Protein AF-A0A497MSR0-F1 (afdb_monomer)

Foldseek 3Di:
DDDDDDDDDDDDPDDDDDDDQFDFQFKFKDKDQLVVVVVVCVVPPPVVVVQQADPVQQVVLVVDPHSSLSVQQLSRQLRRVCRRLVHDPDPPDGNHQWHWDADPVRAIAIDGHDPVVVSCVVSVFPGKHKDWDDDDRMIMMMITTTD

Mean predicted aligned error: 7.75 Å

Structure (mmCIF, N/CA/C/O backbone):
data_AF-A0A497MSR0-F1
#
_entry.id   AF-A0A497MSR0-F1
#
loop_
_atom_site.group_PDB
_atom_site.id
_atom_site.type_symbol
_atom_site.label_atom_id
_atom_site.label_alt_id
_atom_site.label_comp_id
_atom_site.label_asym_id
_atom_site.label_entity_id
_atom_site.label_seq_id
_atom_site.pdbx_PDB_ins_code
_atom_site.Cartn_x
_atom_site.Cartn_y
_atom_site.Cartn_z
_atom_site.occupancy
_atom_site.B_iso_or_equiv
_atom_site.auth_seq_id
_atom_site.auth_comp_id
_atom_site.auth_asym_id
_atom_site.auth_atom_id
_atom_site.pdbx_PDB_model_num
ATOM 1 N N . MET A 1 1 ? -20.257 4.480 -26.603 1.00 43.59 1 MET A N 1
ATOM 2 C CA . MET A 1 1 ? -21.671 4.363 -26.189 1.00 43.59 1 MET A CA 1
ATOM 3 C C . MET A 1 1 ? -21.918 2.909 -25.798 1.00 43.59 1 MET A C 1
ATOM 5 O O . MET A 1 1 ? -22.095 2.076 -26.672 1.00 43.59 1 MET A O 1
ATOM 9 N N . SER A 1 2 ? -21.840 2.581 -24.506 1.00 33.09 2 SER A N 1
ATOM 10 C CA . SER A 1 2 ? -22.168 1.247 -23.981 1.00 33.09 2 SER A CA 1
ATOM 11 C C . SER A 1 2 ? -22.616 1.365 -22.522 1.00 33.09 2 SER A C 1
ATOM 13 O O . SER A 1 2 ? -21.807 1.411 -21.604 1.00 33.09 2 SER A O 1
ATOM 15 N N . LYS A 1 3 ? -23.937 1.506 -22.388 1.00 34.88 3 LYS A N 1
ATOM 16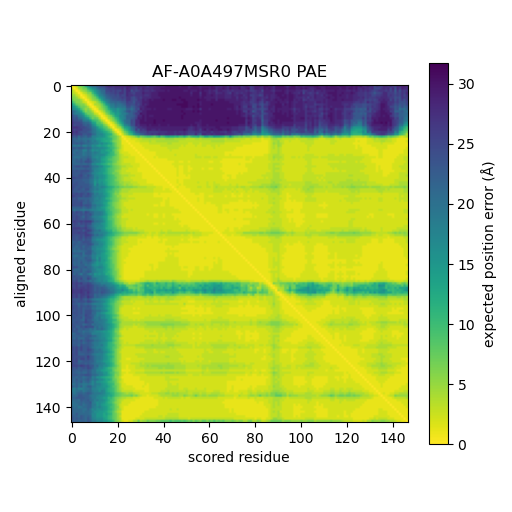 C CA . LYS A 1 3 ? -24.831 1.075 -21.304 1.00 34.88 3 LYS A CA 1
ATOM 17 C C . LYS A 1 3 ? -24.292 1.133 -19.864 1.00 34.88 3 LYS A C 1
ATOM 19 O O . LYS A 1 3 ? -23.672 0.205 -19.361 1.00 34.88 3 LYS A O 1
ATOM 24 N N . ILE A 1 4 ? -24.693 2.215 -19.198 1.00 39.88 4 ILE A N 1
ATOM 25 C CA . ILE A 1 4 ? -24.874 2.341 -17.748 1.00 39.88 4 ILE A CA 1
ATOM 26 C C . ILE A 1 4 ? -25.843 1.242 -17.287 1.00 39.88 4 ILE A C 1
ATOM 28 O O . ILE A 1 4 ? -26.975 1.177 -17.769 1.00 39.88 4 ILE A O 1
ATOM 32 N N . PHE A 1 5 ? -25.403 0.377 -16.373 1.00 31.17 5 PHE A N 1
ATOM 33 C CA . PHE A 1 5 ? -26.278 -0.572 -15.690 1.00 31.17 5 PHE A CA 1
ATOM 34 C C . PHE A 1 5 ? -26.841 0.115 -14.443 1.00 31.17 5 PHE A C 1
ATOM 36 O O . PHE A 1 5 ? -26.135 0.327 -13.459 1.00 31.17 5 PHE A O 1
ATOM 43 N N . ASN A 1 6 ? -28.113 0.507 -14.512 1.00 33.44 6 ASN A N 1
ATOM 44 C CA . ASN A 1 6 ? -28.886 0.916 -13.348 1.00 33.44 6 ASN A CA 1
ATOM 45 C C . ASN A 1 6 ? -29.189 -0.327 -12.506 1.00 33.44 6 ASN A C 1
ATOM 47 O O . ASN A 1 6 ? -29.948 -1.193 -12.932 1.00 33.44 6 ASN A O 1
ATOM 51 N N . SER A 1 7 ? -28.650 -0.377 -11.293 1.00 35.75 7 SER A N 1
ATOM 52 C CA . SER A 1 7 ? -29.188 -1.209 -10.221 1.00 35.75 7 SER A CA 1
ATOM 53 C C . SER A 1 7 ? -29.333 -0.336 -8.984 1.00 35.75 7 SER A C 1
ATOM 55 O O . SER A 1 7 ? -28.362 -0.035 -8.294 1.00 35.75 7 SER A O 1
ATOM 57 N N . PHE A 1 8 ? -30.569 0.090 -8.737 1.00 36.31 8 PHE A N 1
ATOM 58 C CA . PHE A 1 8 ? -31.026 0.656 -7.475 1.00 36.31 8 PHE A CA 1
ATOM 59 C C . PHE A 1 8 ? -30.645 -0.299 -6.331 1.00 36.31 8 PHE A C 1
ATOM 61 O O . PHE A 1 8 ? -31.189 -1.397 -6.246 1.00 36.31 8 PHE A O 1
ATOM 68 N N . PHE A 1 9 ? -29.732 0.103 -5.447 1.00 33.84 9 PHE A N 1
ATOM 69 C CA . PHE A 1 9 ? -29.519 -0.576 -4.168 1.00 33.84 9 PHE A CA 1
ATOM 70 C C . PHE A 1 9 ? -29.974 0.358 -3.046 1.00 33.84 9 PHE A C 1
ATOM 72 O O . PHE A 1 9 ? -29.336 1.361 -2.732 1.00 33.84 9 PHE A O 1
ATOM 79 N N . SER A 1 10 ? -31.145 0.042 -2.496 1.00 27.94 10 SER A N 1
ATOM 80 C CA . SER A 1 10 ? -31.716 0.686 -1.317 1.00 27.94 10 SER A CA 1
ATOM 81 C C . SER A 1 10 ? -30.931 0.246 -0.080 1.00 27.94 10 SER A C 1
ATOM 83 O O . SER A 1 10 ? -30.919 -0.935 0.260 1.00 27.94 10 SER A O 1
ATOM 85 N N . TRP A 1 11 ? -30.288 1.187 0.609 1.00 32.66 11 TRP A N 1
ATOM 86 C CA . TRP A 1 11 ? -29.741 0.945 1.942 1.00 32.66 11 TRP A CA 1
ATOM 87 C C . TRP A 1 11 ? -30.877 1.070 2.963 1.00 32.66 11 TRP A C 1
ATOM 89 O O . TRP A 1 11 ? -31.185 2.165 3.431 1.00 32.66 11 TRP A O 1
ATOM 99 N N . ARG A 1 12 ? -31.528 -0.047 3.313 1.00 31.42 12 ARG A N 1
ATOM 100 C CA . ARG A 1 12 ? -32.308 -0.121 4.559 1.00 31.42 12 ARG A CA 1
ATOM 101 C C . ARG A 1 12 ? -31.331 -0.349 5.706 1.00 31.42 12 ARG A C 1
ATOM 103 O O . ARG A 1 12 ? -30.800 -1.443 5.869 1.00 31.42 12 ARG A O 1
ATOM 110 N N . VAL A 1 13 ? -31.109 0.693 6.500 1.00 48.41 13 VAL A N 1
ATOM 111 C CA . VAL A 1 13 ? -30.496 0.578 7.825 1.00 48.41 13 VAL A CA 1
ATOM 112 C C . VAL A 1 13 ? -31.558 -0.023 8.748 1.00 48.41 13 VAL A C 1
ATOM 114 O O . VAL A 1 13 ? -32.549 0.633 9.060 1.00 48.41 13 VAL A O 1
ATOM 117 N N . GLY A 1 14 ? -31.404 -1.291 9.123 1.00 36.84 14 GLY A N 1
ATOM 118 C CA . GLY A 1 14 ? -32.293 -1.941 10.085 1.00 36.84 14 GLY A CA 1
ATOM 119 C C . GLY A 1 14 ? -32.180 -3.460 10.068 1.00 36.84 14 GLY A C 1
ATOM 120 O O . GLY A 1 14 ? -32.780 -4.110 9.219 1.00 36.84 14 GLY A O 1
ATOM 121 N N . GLY A 1 15 ? -31.441 -4.019 11.028 1.00 34.97 15 GLY A N 1
ATOM 122 C CA . GLY A 1 15 ? -31.376 -5.465 11.239 1.00 34.97 15 GLY A CA 1
ATOM 123 C C . GLY A 1 15 ? -30.256 -5.877 12.187 1.00 34.97 15 GLY A C 1
ATOM 124 O O . GLY A 1 15 ? -29.190 -6.288 11.748 1.00 34.97 15 GLY A O 1
ATOM 125 N N . PHE A 1 16 ? -30.509 -5.759 13.488 1.00 53.28 16 PHE A N 1
ATOM 126 C CA . PHE A 1 16 ? -29.676 -6.307 14.558 1.00 53.28 16 PHE A CA 1
ATOM 127 C C . PHE A 1 16 ? -29.808 -7.840 14.548 1.00 53.28 16 PHE A C 1
ATOM 129 O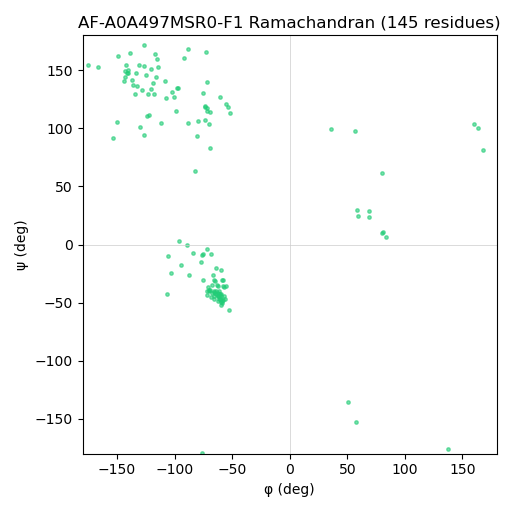 O . PHE A 1 16 ? -30.831 -8.344 14.997 1.00 53.28 16 PHE A O 1
ATOM 136 N N . LEU A 1 17 ? -28.819 -8.587 14.041 1.00 45.06 17 LEU A N 1
ATOM 137 C CA . LEU A 1 17 ? -28.723 -10.045 14.220 1.00 45.06 17 LEU A CA 1
ATOM 138 C C . LEU A 1 17 ? -27.248 -10.495 14.216 1.00 45.06 17 LEU A C 1
ATOM 140 O O . LEU A 1 17 ? -26.612 -10.570 13.174 1.00 45.06 17 LEU A O 1
ATOM 144 N N . LEU A 1 18 ? -26.755 -10.816 15.418 1.00 45.00 18 LEU A N 1
ATOM 145 C CA . LEU A 1 18 ? -25.629 -11.706 15.737 1.00 45.00 18 LEU A CA 1
ATOM 146 C C . LEU A 1 18 ? -24.251 -11.394 15.113 1.00 45.00 18 LEU A C 1
ATOM 148 O O . LEU A 1 18 ? -23.886 -11.897 14.059 1.00 45.00 18 LEU A O 1
ATOM 152 N N . GLY A 1 19 ? -23.415 -10.718 15.909 1.00 47.00 19 GLY A N 1
ATOM 153 C CA . GLY A 1 19 ? -22.001 -11.088 16.020 1.00 47.00 19 GLY A CA 1
ATOM 154 C C . GLY A 1 19 ? -21.082 -10.599 14.908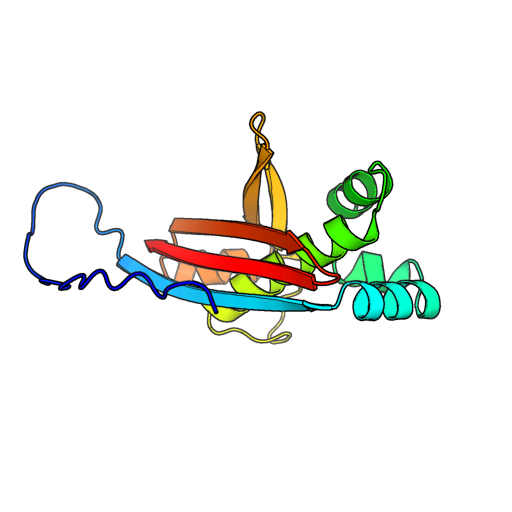 1.00 47.00 19 GLY A C 1
ATOM 155 O O . GLY A 1 19 ? -20.469 -11.410 14.227 1.00 47.00 19 GLY A O 1
ATOM 156 N N . LEU A 1 20 ? -20.984 -9.279 14.771 1.00 50.66 20 LEU A N 1
ATOM 157 C CA . LEU A 1 20 ? -19.796 -8.459 14.499 1.00 50.66 20 LEU A CA 1
ATOM 158 C C . LEU A 1 20 ? -20.359 -7.143 13.961 1.00 50.66 20 LEU A C 1
ATOM 160 O O . LEU A 1 20 ? -20.827 -7.081 12.827 1.00 50.66 20 LEU A O 1
ATOM 164 N N . ASP A 1 21 ? -20.367 -6.103 14.789 1.00 54.78 21 ASP A N 1
ATOM 165 C CA . ASP A 1 21 ? -20.658 -4.750 14.325 1.00 54.78 21 ASP A CA 1
ATOM 166 C C . ASP A 1 21 ? -19.458 -4.323 13.466 1.00 54.78 21 ASP A C 1
ATOM 168 O O . ASP A 1 21 ? -18.469 -3.786 13.956 1.00 54.78 21 ASP A O 1
ATOM 172 N N . VAL A 1 22 ? -19.450 -4.715 12.188 1.00 65.69 22 VAL A N 1
ATOM 173 C CA . VAL A 1 22 ? -18.383 -4.359 11.245 1.00 65.69 22 VAL A CA 1
ATOM 174 C C . VAL A 1 22 ? -18.692 -2.954 10.733 1.00 65.69 22 VAL A C 1
ATOM 176 O O . VAL A 1 22 ? -18.994 -2.747 9.557 1.00 65.69 22 VAL A O 1
ATOM 179 N N . GLY A 1 23 ? -18.689 -1.987 11.651 1.00 90.19 23 GLY A N 1
ATOM 180 C CA . GLY A 1 23 ? -18.950 -0.593 11.345 1.00 90.19 23 GLY A CA 1
ATOM 181 C C . GLY A 1 23 ? -17.900 -0.082 10.367 1.00 90.19 23 GLY A C 1
ATOM 182 O O . GLY A 1 23 ? -16.697 -0.226 10.597 1.00 90.19 23 GLY A O 1
ATOM 183 N N . ILE A 1 24 ? -18.335 0.509 9.252 1.00 95.12 24 ILE A N 1
ATOM 184 C CA . ILE A 1 24 ? -17.410 1.192 8.344 1.00 95.12 24 ILE A CA 1
ATOM 185 C C . ILE A 1 24 ? -16.915 2.448 9.061 1.00 95.12 24 ILE A C 1
ATOM 187 O O . ILE A 1 24 ? -17.683 3.374 9.314 1.00 95.12 24 ILE A O 1
ATOM 191 N N . LYS A 1 25 ? -15.618 2.484 9.371 1.00 95.50 25 LYS A N 1
ATOM 192 C CA . LYS A 1 25 ? -14.960 3.614 10.048 1.00 95.50 25 LYS A CA 1
ATOM 193 C C . LYS A 1 25 ? -14.311 4.595 9.081 1.00 95.50 25 LYS A C 1
ATOM 195 O O . LYS A 1 25 ? -14.003 5.718 9.467 1.00 95.50 25 LYS A O 1
ATOM 200 N N . GLY A 1 26 ? -14.090 4.176 7.837 1.00 96.56 26 GLY A N 1
ATOM 201 C CA . GLY A 1 26 ? -13.437 5.003 6.835 1.00 96.56 26 GLY A CA 1
ATOM 202 C C . GLY A 1 26 ? -13.389 4.354 5.461 1.00 96.56 26 GLY A C 1
ATOM 203 O O . GLY A 1 26 ? -13.402 3.129 5.333 1.00 96.56 26 GLY A O 1
ATOM 204 N N . LEU A 1 27 ? -13.313 5.202 4.438 1.00 97.94 27 LEU A N 1
ATOM 205 C CA . LEU A 1 27 ? -13.165 4.834 3.034 1.00 97.94 27 LEU A CA 1
ATOM 206 C C . LEU A 1 27 ? -12.122 5.753 2.401 1.00 97.94 27 LEU A C 1
ATOM 208 O O . LEU A 1 27 ? -12.146 6.964 2.617 1.00 97.94 27 LEU A O 1
ATOM 212 N N . GLY A 1 28 ? -11.241 5.191 1.584 1.00 98.19 28 GLY A N 1
ATOM 213 C CA . GLY A 1 28 ? -10.291 5.959 0.796 1.00 98.19 28 GLY A CA 1
ATOM 214 C C . GLY A 1 28 ? -10.119 5.377 -0.596 1.00 98.19 28 GLY A C 1
ATOM 215 O O . GLY A 1 28 ? -10.225 4.170 -0.797 1.00 98.19 28 GLY A O 1
ATOM 216 N N . VAL A 1 29 ? -9.859 6.254 -1.559 1.00 98.50 29 VAL A N 1
ATOM 217 C CA . VAL A 1 29 ? -9.568 5.900 -2.950 1.00 98.50 29 VAL A CA 1
ATOM 218 C C . VAL A 1 29 ? -8.408 6.749 -3.449 1.00 98.50 29 VAL A C 1
ATOM 220 O O . VAL A 1 29 ? -8.295 7.933 -3.111 1.00 98.50 29 VAL A O 1
ATOM 223 N N . ASP A 1 30 ? -7.532 6.155 -4.247 1.00 98.50 30 ASP A N 1
ATOM 224 C CA . ASP A 1 30 ? -6.437 6.865 -4.897 1.00 98.50 30 ASP A CA 1
ATOM 225 C C . ASP A 1 30 ? -6.207 6.367 -6.323 1.00 98.50 30 ASP A C 1
ATOM 227 O O . ASP A 1 30 ? -6.439 5.195 -6.616 1.00 98.50 30 ASP A O 1
ATOM 231 N N . LEU A 1 31 ? -5.774 7.277 -7.197 1.00 98.38 31 LEU A N 1
ATOM 232 C CA . LEU A 1 31 ? -5.511 7.046 -8.614 1.00 98.38 31 LEU A CA 1
ATOM 233 C C . LEU A 1 31 ? -4.165 7.685 -8.974 1.00 98.38 31 LEU A C 1
ATOM 235 O O . LEU A 1 31 ? -3.949 8.870 -8.715 1.00 98.38 31 LEU A O 1
ATOM 239 N N . MET A 1 32 ? -3.288 6.923 -9.624 1.00 98.19 32 MET A N 1
ATOM 240 C CA . MET A 1 32 ? -1.951 7.354 -10.021 1.00 98.19 32 MET A CA 1
ATOM 241 C C . MET A 1 32 ? -1.706 7.096 -11.505 1.00 98.19 32 MET A C 1
ATOM 243 O O . MET A 1 32 ? -1.922 5.994 -12.001 1.00 98.19 32 MET A O 1
ATOM 247 N N . GLU A 1 33 ? -1.182 8.100 -12.202 1.00 98.62 33 GLU A N 1
ATOM 248 C CA . GLU A 1 33 ? -0.590 7.923 -13.528 1.00 98.62 33 GLU A CA 1
ATOM 249 C C . GLU A 1 33 ? 0.765 7.213 -13.379 1.00 98.62 33 GLU A C 1
ATOM 251 O O . GLU A 1 33 ? 1.681 7.726 -12.727 1.00 98.62 33 GLU A O 1
ATOM 256 N N . ILE A 1 34 ? 0.906 6.036 -13.987 1.00 98.69 34 ILE A N 1
ATOM 257 C CA . ILE A 1 34 ? 2.100 5.188 -13.851 1.00 98.69 34 ILE A CA 1
ATOM 258 C C . ILE A 1 34 ? 3.344 5.926 -14.361 1.00 98.69 34 ILE A C 1
ATOM 260 O O . ILE A 1 34 ? 4.380 5.945 -13.692 1.00 98.69 34 ILE A O 1
ATOM 264 N N . GLU A 1 35 ? 3.221 6.623 -15.491 1.00 98.38 35 GLU A N 1
ATOM 265 C CA . GLU A 1 35 ? 4.319 7.379 -16.100 1.00 98.38 35 GLU A CA 1
ATOM 266 C C . GLU A 1 35 ? 4.788 8.548 -15.215 1.00 98.38 35 GLU A C 1
ATOM 268 O O . GLU A 1 35 ? 5.970 8.895 -15.166 1.00 98.38 35 GLU A O 1
ATOM 273 N N . ARG A 1 36 ? 3.883 9.152 -14.438 1.00 98.19 36 ARG A N 1
ATOM 274 C CA . ARG A 1 36 ? 4.243 10.200 -13.473 1.00 98.19 36 ARG A CA 1
ATOM 275 C C . ARG A 1 36 ? 5.085 9.646 -12.323 1.00 98.19 36 ARG A C 1
ATOM 277 O O . ARG A 1 36 ? 6.051 10.299 -11.902 1.00 98.19 36 ARG A O 1
ATOM 284 N N . LEU A 1 37 ? 4.731 8.467 -11.808 1.00 98.06 37 LEU A N 1
ATOM 285 C CA . LEU A 1 37 ? 5.522 7.800 -10.774 1.00 98.06 37 LEU A CA 1
ATOM 286 C C . LEU A 1 37 ? 6.887 7.390 -11.330 1.00 98.06 37 LEU A C 1
ATOM 288 O O . LEU A 1 37 ? 7.903 7.698 -10.706 1.00 98.06 37 LEU A O 1
ATOM 292 N N . LYS A 1 38 ? 6.913 6.781 -12.519 1.00 98.38 38 LYS A N 1
ATOM 293 C CA . LYS A 1 38 ? 8.137 6.371 -13.211 1.00 98.38 38 LYS A CA 1
ATOM 294 C C . LYS A 1 38 ? 9.127 7.524 -13.357 1.00 98.38 38 LYS A C 1
ATOM 296 O O . LYS A 1 38 ? 10.213 7.449 -12.785 1.00 98.38 38 LYS A O 1
ATOM 301 N N . ARG A 1 39 ? 8.716 8.644 -13.963 1.00 98.44 39 ARG A N 1
ATOM 302 C CA . ARG A 1 39 ? 9.556 9.852 -14.095 1.00 98.44 39 ARG A CA 1
ATOM 303 C C . ARG A 1 39 ? 10.074 10.367 -12.750 1.00 98.44 39 ARG A C 1
ATOM 305 O O . ARG A 1 39 ? 11.190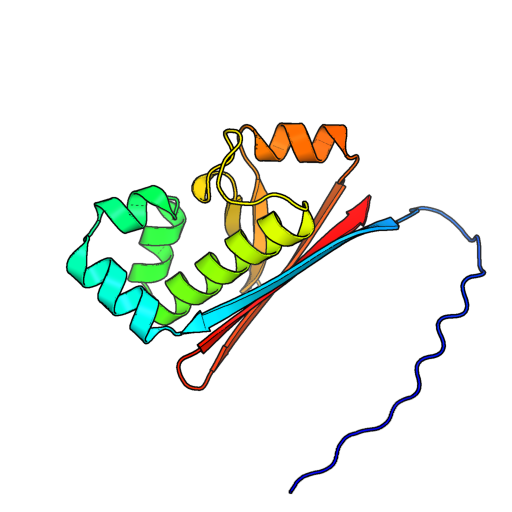 10.876 -12.640 1.00 98.44 39 ARG A O 1
ATOM 312 N N . SER A 1 40 ? 9.267 10.254 -11.694 1.00 97.88 40 SER A N 1
ATOM 313 C CA . SER A 1 40 ? 9.676 10.662 -10.345 1.00 97.88 40 SER A CA 1
ATOM 314 C C . SER A 1 40 ? 10.739 9.735 -9.754 1.00 97.88 40 SER A C 1
ATOM 316 O O . SER A 1 40 ? 11.674 10.229 -9.119 1.00 97.88 40 SER A O 1
ATOM 318 N N . VAL A 1 41 ? 10.607 8.424 -9.966 1.00 97.69 41 VAL A N 1
ATOM 319 C CA . VAL A 1 41 ? 11.579 7.409 -9.540 1.00 97.69 41 VAL A CA 1
ATOM 320 C C . VAL A 1 41 ? 12.871 7.537 -10.337 1.00 97.69 41 VAL A C 1
ATOM 322 O O . VAL A 1 41 ? 13.929 7.567 -9.728 1.00 97.69 41 VAL A O 1
ATOM 325 N N . GLU A 1 42 ? 12.815 7.706 -11.655 1.00 97.06 42 GLU A N 1
ATOM 326 C CA . GLU A 1 42 ? 14.006 7.889 -12.499 1.00 97.06 42 GLU A CA 1
ATOM 327 C C . GLU A 1 42 ? 14.806 9.131 -12.088 1.00 97.06 42 GLU A C 1
ATOM 329 O O . GLU A 1 42 ? 16.023 9.076 -11.934 1.00 97.06 42 GLU A O 1
ATOM 334 N N . ARG A 1 43 ? 14.119 10.245 -11.808 1.00 97.81 43 ARG A N 1
ATOM 335 C CA . ARG A 1 43 ? 14.769 11.497 -11.400 1.00 97.81 43 ARG A CA 1
ATOM 336 C C . ARG A 1 43 ? 15.373 11.454 -9.996 1.00 97.81 43 A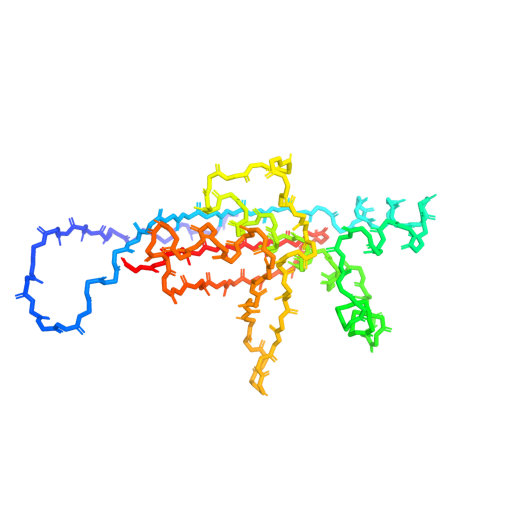RG A C 1
ATOM 338 O O . ARG A 1 43 ? 16.360 12.135 -9.732 1.00 97.81 43 ARG A O 1
ATOM 345 N N . ARG A 1 44 ? 14.731 10.765 -9.047 1.00 97.31 44 ARG A N 1
ATOM 346 C CA . ARG A 1 44 ? 15.122 10.789 -7.618 1.00 97.31 44 ARG A CA 1
ATOM 347 C C . ARG A 1 44 ? 15.820 9.510 -7.157 1.00 97.31 44 ARG A C 1
ATOM 349 O O . ARG A 1 44 ? 16.331 9.473 -6.038 1.00 97.31 44 ARG A O 1
ATOM 356 N N . GLY A 1 45 ? 15.818 8.487 -8.000 1.00 95.56 45 GLY A N 1
ATOM 357 C CA . GLY A 1 45 ? 16.407 7.183 -7.769 1.00 95.56 45 GLY A CA 1
ATOM 358 C C . GLY A 1 45 ? 15.866 6.475 -6.530 1.00 95.56 45 GLY A C 1
ATOM 359 O O . GLY A 1 45 ? 14.750 6.706 -6.047 1.00 95.56 45 GLY A O 1
ATOM 360 N N . ARG A 1 46 ? 16.729 5.619 -5.982 1.00 95.75 46 ARG A N 1
ATOM 361 C CA . ARG A 1 46 ? 16.439 4.739 -4.849 1.00 95.75 46 ARG A CA 1
ATOM 362 C C . ARG A 1 46 ? 15.979 5.476 -3.588 1.00 95.75 46 ARG A C 1
ATOM 364 O O . ARG A 1 46 ? 15.103 4.981 -2.891 1.00 95.75 46 ARG A O 1
ATOM 371 N N . ARG A 1 47 ? 16.438 6.712 -3.367 1.00 96.44 47 ARG A N 1
ATOM 372 C CA . ARG A 1 47 ? 16.003 7.547 -2.234 1.00 96.44 47 ARG A CA 1
ATOM 373 C C . ARG A 1 47 ? 14.490 7.787 -2.209 1.00 96.44 47 ARG A C 1
ATOM 375 O O . ARG A 1 47 ? 13.910 7.910 -1.133 1.00 96.44 47 ARG A O 1
ATOM 382 N N . LEU A 1 48 ? 13.842 7.917 -3.373 1.00 97.06 48 LEU A N 1
ATOM 383 C CA . LEU A 1 48 ? 12.384 8.055 -3.418 1.00 97.06 48 LEU A CA 1
ATOM 384 C C . LEU A 1 48 ? 11.700 6.732 -3.079 1.00 97.06 48 LEU A C 1
ATOM 386 O O . LEU A 1 48 ? 10.743 6.738 -2.309 1.00 97.06 48 LEU A O 1
ATOM 390 N N . LEU A 1 49 ? 12.203 5.625 -3.628 1.00 97.88 49 LEU A N 1
ATOM 391 C CA . LEU A 1 49 ? 11.665 4.293 -3.366 1.00 97.88 49 LEU A CA 1
ATOM 392 C C . LEU A 1 49 ? 11.718 3.976 -1.871 1.00 97.88 49 LEU A C 1
ATOM 394 O O . LEU A 1 49 ? 10.687 3.698 -1.273 1.00 97.88 49 LEU A O 1
ATOM 398 N N . GLU A 1 50 ? 12.875 4.166 -1.244 1.00 96.62 50 GLU A N 1
ATOM 399 C CA . GLU A 1 50 ? 13.097 3.935 0.188 1.00 96.62 50 GLU A CA 1
ATOM 400 C C . GLU A 1 50 ? 12.355 4.920 1.101 1.00 96.62 50 GLU A C 1
ATOM 402 O O . GLU A 1 50 ? 12.350 4.744 2.317 1.00 96.62 50 GLU A O 1
ATOM 407 N N . LYS A 1 51 ? 11.736 5.973 0.555 1.00 95.69 51 LYS A N 1
ATOM 408 C CA . LYS A 1 51 ? 10.834 6.854 1.310 1.00 95.69 51 LYS A CA 1
ATOM 409 C C . LYS A 1 51 ? 9.392 6.333 1.313 1.00 95.69 51 LYS A C 1
ATOM 411 O O . LYS A 1 51 ? 8.629 6.670 2.215 1.00 95.69 51 LYS A O 1
ATOM 416 N N . ILE A 1 52 ? 9.010 5.569 0.293 1.00 97.12 52 ILE A N 1
ATOM 417 C CA . ILE A 1 52 ? 7.621 5.176 0.024 1.00 97.12 52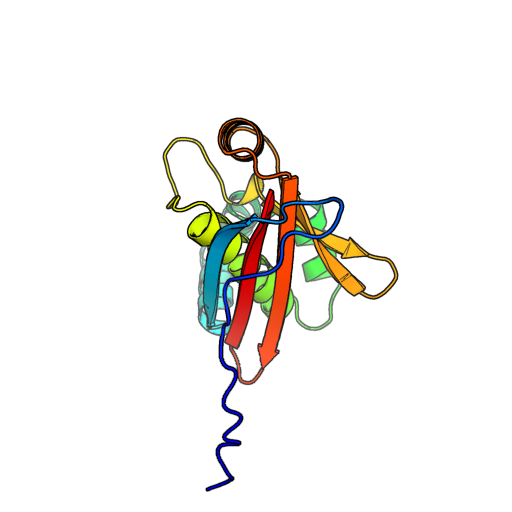 ILE A CA 1
ATOM 418 C C . ILE A 1 52 ? 7.384 3.702 0.363 1.00 97.12 52 ILE A C 1
ATOM 420 O O . ILE A 1 52 ? 6.357 3.361 0.950 1.00 97.12 52 ILE A O 1
ATOM 424 N N . PHE A 1 53 ? 8.323 2.839 -0.006 1.00 98.25 53 PHE A N 1
ATOM 425 C CA . PHE A 1 53 ? 8.173 1.391 -0.012 1.00 98.25 53 PHE A CA 1
ATOM 426 C C . PHE A 1 53 ? 9.105 0.730 1.009 1.00 98.25 53 PHE A C 1
ATOM 428 O O . PHE A 1 53 ? 10.161 1.276 1.350 1.00 98.25 53 PHE A O 1
ATOM 435 N N . THR A 1 54 ? 8.708 -0.440 1.506 1.00 98.06 54 THR A N 1
ATOM 436 C CA . THR A 1 54 ? 9.601 -1.356 2.227 1.00 98.06 54 THR A CA 1
ATOM 437 C C . THR A 1 54 ? 10.574 -2.026 1.257 1.00 98.06 54 THR A C 1
ATOM 439 O O . THR A 1 54 ? 10.396 -1.980 0.036 1.00 98.06 54 THR A O 1
ATOM 442 N N . GLU A 1 55 ? 11.626 -2.650 1.787 1.00 97.62 55 GLU A N 1
ATOM 443 C CA . GLU A 1 55 ? 12.584 -3.362 0.939 1.00 97.62 55 GLU A CA 1
ATOM 444 C C . GLU A 1 55 ? 11.942 -4.600 0.292 1.00 97.62 55 GLU A C 1
ATOM 446 O O . GLU A 1 55 ? 12.236 -4.892 -0.868 1.00 97.62 55 GLU A O 1
ATOM 451 N N . GLU A 1 56 ? 11.026 -5.295 0.984 1.00 97.75 56 GLU A N 1
ATOM 452 C CA . GLU A 1 56 ? 10.252 -6.389 0.387 1.00 97.75 56 GLU A CA 1
ATOM 453 C C . GLU A 1 56 ? 9.379 -5.909 -0.777 1.00 97.75 56 GLU A C 1
ATOM 455 O O . GLU A 1 56 ? 9.364 -6.544 -1.834 1.00 97.75 56 GLU A O 1
ATOM 460 N N . GLU A 1 57 ? 8.688 -4.775 -0.629 1.00 98.50 57 GLU A N 1
ATOM 461 C CA . GLU A 1 57 ? 7.859 -4.206 -1.696 1.00 98.50 57 GLU A CA 1
ATOM 462 C C . GLU A 1 57 ? 8.696 -3.829 -2.921 1.00 98.50 57 GLU A C 1
ATOM 464 O O . GLU A 1 57 ? 8.297 -4.126 -4.051 1.00 98.50 57 GLU A O 1
ATOM 469 N N . ILE A 1 58 ? 9.858 -3.197 -2.710 1.00 98.44 58 ILE A N 1
ATOM 470 C CA . ILE A 1 58 ? 10.796 -2.857 -3.787 1.00 98.44 58 ILE A CA 1
ATOM 471 C C . ILE A 1 58 ? 11.240 -4.141 -4.487 1.00 98.44 58 ILE A C 1
ATOM 473 O O . ILE A 1 58 ? 11.091 -4.255 -5.703 1.00 98.44 58 ILE A O 1
ATOM 477 N N . ARG A 1 59 ? 11.723 -5.130 -3.729 1.00 98.25 59 ARG A N 1
ATOM 478 C CA . ARG A 1 59 ? 12.196 -6.404 -4.280 1.00 98.25 59 ARG A CA 1
ATOM 479 C C . ARG A 1 59 ? 11.123 -7.099 -5.114 1.00 98.25 59 ARG A C 1
ATOM 481 O O . ARG A 1 59 ? 11.416 -7.501 -6.234 1.00 98.25 59 ARG A O 1
ATOM 488 N N . TYR A 1 60 ? 9.895 -7.185 -4.600 1.00 97.88 60 TYR A N 1
ATOM 489 C CA . TYR A 1 60 ? 8.767 -7.746 -5.340 1.00 97.88 60 TYR A CA 1
ATOM 490 C C . TYR A 1 60 ? 8.508 -6.971 -6.633 1.00 97.88 60 TYR A C 1
ATOM 492 O O . TYR A 1 60 ? 8.361 -7.563 -7.693 1.00 97.88 60 TYR A O 1
ATOM 500 N N . CYS A 1 61 ? 8.419 -5.638 -6.579 1.00 98.12 61 CYS A N 1
ATOM 501 C CA . CYS A 1 61 ? 8.045 -4.877 -7.772 1.00 98.12 61 CYS A CA 1
ATOM 502 C C . CYS A 1 61 ? 9.094 -5.028 -8.876 1.00 98.12 61 CYS A C 1
ATOM 504 O O . CYS A 1 61 ? 8.733 -5.189 -10.036 1.00 98.12 61 CYS A O 1
ATOM 506 N N . PHE A 1 62 ? 10.377 -5.028 -8.514 1.00 98.00 62 PHE A N 1
ATOM 507 C CA . PHE A 1 62 ? 11.472 -5.192 -9.468 1.00 98.00 62 PHE A CA 1
ATOM 508 C C . PHE A 1 62 ? 11.682 -6.637 -9.947 1.00 98.00 62 PHE A C 1
ATOM 510 O O . PHE A 1 62 ? 12.430 -6.831 -10.901 1.00 98.00 62 PHE A O 1
ATOM 517 N N . SER A 1 63 ? 11.016 -7.640 -9.357 1.00 97.75 63 SER A N 1
ATOM 518 C CA . SER A 1 63 ? 10.997 -9.005 -9.908 1.00 97.75 63 SER A CA 1
ATOM 519 C C . SER A 1 63 ? 9.932 -9.214 -10.991 1.00 97.75 63 SER A C 1
ATOM 521 O O . SER A 1 63 ? 9.888 -10.277 -11.603 1.00 97.75 63 SER A O 1
ATOM 523 N N . MET A 1 64 ? 9.054 -8.234 -11.216 1.00 96.88 64 MET A N 1
ATOM 524 C CA . MET A 1 64 ? 7.981 -8.307 -12.210 1.00 96.88 64 MET A CA 1
ATOM 525 C C . MET A 1 64 ? 8.418 -7.732 -13.563 1.00 96.88 64 MET A C 1
ATOM 527 O O . MET A 1 64 ? 9.345 -6.929 -13.637 1.00 96.88 64 MET A O 1
ATOM 531 N N . GLY A 1 65 ? 7.705 -8.098 -14.637 1.00 96.12 65 GLY A N 1
ATOM 532 C CA . GLY A 1 65 ? 8.016 -7.641 -15.999 1.00 96.12 65 GLY A CA 1
ATOM 533 C C . GLY A 1 65 ? 7.908 -6.123 -16.203 1.00 96.12 65 GLY A C 1
ATOM 534 O O . GLY A 1 65 ? 8.724 -5.550 -16.918 1.00 96.12 65 GLY A O 1
ATOM 535 N N . ASP A 1 66 ? 6.944 -5.464 -15.549 1.00 95.31 66 ASP A N 1
ATOM 536 C CA . ASP A 1 66 ? 6.842 -3.997 -15.498 1.00 95.31 66 ASP A CA 1
ATOM 537 C C . ASP A 1 66 ? 6.753 -3.516 -14.038 1.00 95.31 66 ASP A C 1
ATOM 539 O O . ASP A 1 66 ? 5.659 -3.449 -13.463 1.00 95.31 66 ASP A O 1
ATOM 543 N N . PRO A 1 67 ? 7.890 -3.149 -13.416 1.00 97.75 67 PRO A N 1
ATOM 544 C CA . PRO A 1 67 ? 7.923 -2.739 -12.017 1.00 97.75 67 PRO A CA 1
ATOM 545 C C . PRO A 1 67 ? 7.045 -1.527 -11.701 1.00 97.75 67 PRO A C 1
ATOM 547 O O . PRO A 1 67 ? 6.530 -1.414 -10.587 1.00 97.75 67 PRO A O 1
ATOM 550 N N . TYR A 1 68 ? 6.854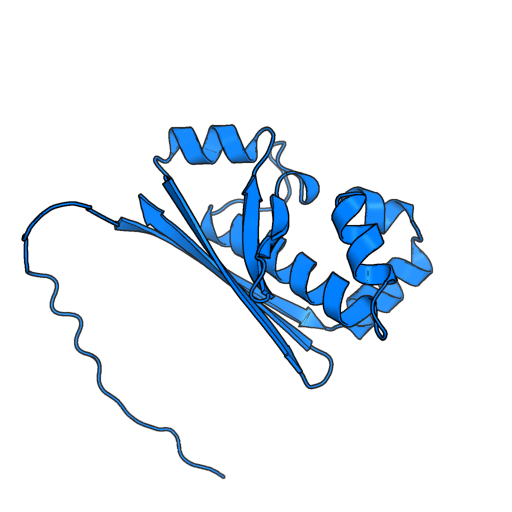 -0.608 -12.651 1.00 98.31 68 TYR A N 1
ATOM 551 C CA . TYR A 1 68 ? 6.216 0.678 -12.371 1.00 98.31 68 TYR A CA 1
ATOM 552 C C . TYR A 1 68 ? 4.705 0.559 -12.189 1.00 98.31 68 TYR A C 1
ATOM 554 O O . TYR A 1 68 ? 4.145 1.293 -11.374 1.00 98.31 68 TYR A O 1
ATOM 562 N N . GLN A 1 69 ? 4.051 -0.396 -12.857 1.00 98.25 69 GLN A N 1
ATOM 563 C CA . GLN A 1 69 ? 2.632 -0.694 -12.621 1.00 98.25 69 GLN A CA 1
ATOM 564 C C . GLN A 1 69 ? 2.418 -1.232 -11.202 1.00 98.25 69 GLN A C 1
ATOM 566 O O . GLN A 1 69 ? 1.513 -0.793 -10.490 1.00 98.25 69 GLN A O 1
ATOM 571 N N . HIS A 1 70 ? 3.311 -2.115 -10.748 1.00 98.25 70 HIS A N 1
ATOM 572 C CA . HIS A 1 70 ? 3.264 -2.684 -9.402 1.00 98.25 70 HIS A CA 1
ATOM 573 C C . HIS A 1 70 ? 3.612 -1.664 -8.310 1.00 98.25 70 HIS A C 1
ATOM 575 O O . HIS A 1 70 ? 2.964 -1.656 -7.261 1.00 98.25 70 HIS A O 1
ATOM 581 N N . LEU A 1 71 ? 4.590 -0.784 -8.551 1.00 98.62 71 LEU A N 1
ATOM 582 C CA . LEU A 1 71 ? 4.908 0.326 -7.648 1.00 98.62 71 LEU A CA 1
ATOM 583 C C . LEU A 1 71 ? 3.736 1.312 -7.556 1.00 98.62 71 LEU A C 1
ATOM 585 O O . LEU A 1 71 ? 3.387 1.744 -6.458 1.00 98.62 71 LEU A O 1
ATOM 589 N N . ALA A 1 72 ? 3.102 1.646 -8.684 1.00 98.62 72 ALA A N 1
ATOM 590 C CA . ALA A 1 72 ? 1.968 2.566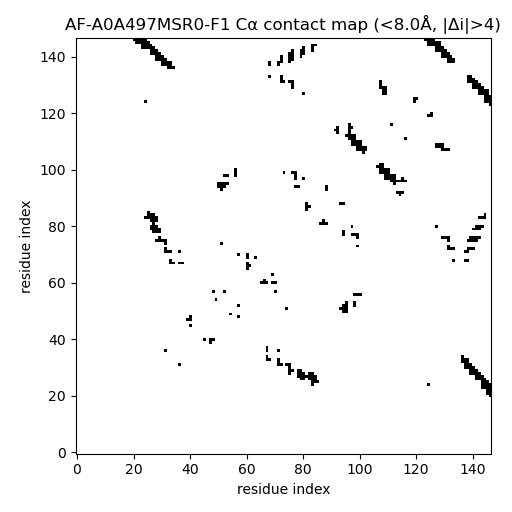 -8.720 1.00 98.62 72 ALA A CA 1
ATOM 591 C C . ALA A 1 72 ? 0.744 2.003 -7.991 1.00 98.62 72 ALA A C 1
ATOM 593 O O . ALA A 1 72 ? 0.151 2.708 -7.179 1.00 98.62 72 ALA A O 1
ATOM 594 N N . ALA A 1 73 ? 0.412 0.726 -8.199 1.00 98.56 73 ALA A N 1
ATOM 595 C CA . ALA A 1 73 ? -0.688 0.075 -7.490 1.00 98.56 73 ALA A CA 1
ATOM 596 C C . ALA A 1 73 ? -0.478 0.092 -5.966 1.00 98.56 73 ALA A C 1
ATOM 598 O O . ALA A 1 73 ? -1.379 0.473 -5.219 1.00 98.56 73 ALA A O 1
ATOM 599 N N . ARG A 1 74 ? 0.738 -0.221 -5.497 1.00 98.69 74 ARG A N 1
ATOM 600 C CA . ARG A 1 74 ? 1.084 -0.148 -4.067 1.00 98.69 74 ARG A CA 1
ATOM 601 C C . ARG A 1 74 ? 1.053 1.274 -3.524 1.00 98.69 74 ARG A C 1
ATOM 603 O O . ARG A 1 74 ? 0.576 1.484 -2.413 1.00 98.69 74 ARG A O 1
ATOM 610 N N . PHE A 1 75 ? 1.527 2.250 -4.297 1.00 98.62 75 PHE A N 1
ATOM 611 C CA . PHE A 1 75 ? 1.424 3.658 -3.923 1.00 98.62 75 PHE A CA 1
ATOM 612 C C . PHE A 1 75 ? -0.040 4.059 -3.701 1.00 98.62 75 PHE A C 1
ATOM 614 O O . PHE A 1 75 ? -0.363 4.616 -2.653 1.00 98.62 75 PHE A O 1
ATOM 621 N N . CYS A 1 76 ? -0.932 3.697 -4.629 1.00 98.62 76 CYS A N 1
ATOM 622 C CA . CYS A 1 76 ? -2.359 3.970 -4.489 1.00 98.62 76 CYS A CA 1
ATOM 623 C C . CYS A 1 76 ? -2.962 3.286 -3.263 1.00 98.62 76 CYS A C 1
ATOM 625 O O . CYS A 1 76 ? -3.760 3.906 -2.570 1.00 98.62 76 CYS A O 1
ATOM 627 N N . VAL A 1 77 ? -2.583 2.039 -2.951 1.00 98.81 77 VAL A N 1
ATOM 628 C CA . VAL A 1 77 ? -3.056 1.371 -1.726 1.00 98.81 77 VAL A CA 1
ATOM 629 C C . VAL A 1 77 ? -2.644 2.164 -0.488 1.00 98.81 77 VAL A C 1
ATOM 631 O O . VAL A 1 77 ? -3.481 2.424 0.374 1.00 98.81 77 VAL A O 1
ATOM 634 N N . LYS A 1 78 ? -1.382 2.600 -0.407 1.00 98.44 78 LYS A N 1
ATOM 635 C CA . LYS A 1 78 ? -0.880 3.366 0.742 1.00 98.44 78 LYS A CA 1
ATOM 636 C C . LYS A 1 78 ? -1.631 4.690 0.912 1.00 98.44 78 LYS A C 1
ATOM 638 O O . LYS A 1 78 ? -2.096 4.992 2.008 1.00 98.44 78 LYS A O 1
ATOM 643 N N . GLU A 1 79 ? -1.825 5.445 -0.164 1.00 97.94 79 GLU A N 1
ATOM 644 C CA . GLU A 1 79 ? -2.602 6.691 -0.130 1.00 97.94 79 GLU A CA 1
ATOM 645 C C . GLU A 1 79 ? -4.088 6.447 0.180 1.00 97.94 79 GLU A C 1
ATOM 647 O O . GLU A 1 79 ? -4.681 7.176 0.975 1.00 97.94 79 GLU A O 1
ATOM 652 N N . ALA A 1 80 ? -4.700 5.403 -0.387 1.00 98.44 80 ALA A N 1
ATOM 653 C CA . ALA A 1 80 ? -6.085 5.037 -0.100 1.00 98.44 80 ALA A CA 1
ATOM 654 C C . ALA A 1 80 ? -6.274 4.694 1.385 1.00 98.44 80 ALA A C 1
ATOM 656 O O . ALA A 1 80 ? -7.231 5.160 1.999 1.00 98.44 80 ALA A O 1
ATOM 657 N N . VAL A 1 81 ? -5.341 3.954 1.990 1.00 98.31 81 VAL A N 1
ATOM 658 C CA . VAL A 1 81 ? -5.358 3.660 3.430 1.00 98.31 81 VAL A CA 1
ATOM 659 C C . VAL A 1 81 ? -5.247 4.948 4.247 1.00 98.31 81 VAL A C 1
ATOM 661 O O . VAL A 1 81 ? -6.078 5.176 5.125 1.00 98.31 81 VAL A O 1
ATOM 664 N N . LEU A 1 82 ? -4.291 5.831 3.938 1.00 97.00 82 LEU A N 1
ATOM 665 C CA . LEU A 1 82 ? -4.150 7.115 4.639 1.00 97.00 82 LEU A CA 1
ATOM 666 C C . LEU A 1 82 ? -5.428 7.966 4.563 1.00 97.00 82 LEU A C 1
ATOM 668 O O . LEU A 1 82 ? -5.895 8.475 5.587 1.00 97.00 82 LEU A O 1
ATOM 672 N N . LYS A 1 83 ? -6.047 8.050 3.379 1.00 96.62 83 LYS A N 1
ATOM 673 C CA . LYS A 1 83 ? -7.329 8.742 3.176 1.00 96.62 83 LYS A CA 1
ATOM 674 C C . LYS A 1 83 ? -8.460 8.111 3.978 1.00 96.62 83 LYS A C 1
ATOM 676 O O . LYS A 1 83 ? -9.233 8.846 4.584 1.00 96.62 83 LYS A O 1
ATOM 681 N N . ALA A 1 84 ? -8.526 6.781 4.035 1.00 97.19 84 ALA A N 1
ATOM 682 C CA . ALA A 1 84 ? -9.538 6.080 4.815 1.00 97.19 84 ALA A CA 1
ATOM 683 C C . ALA A 1 84 ? -9.412 6.383 6.317 1.00 97.19 84 ALA A C 1
ATOM 685 O O . ALA A 1 84 ? -10.421 6.528 6.999 1.00 97.19 84 ALA A O 1
ATOM 686 N N . PHE A 1 85 ? -8.188 6.567 6.825 1.00 95.50 85 PHE A N 1
ATOM 687 C CA . PHE A 1 85 ? -7.949 7.020 8.199 1.00 95.50 85 PHE A CA 1
ATOM 688 C C . PHE A 1 85 ? -8.221 8.522 8.419 1.00 95.50 85 PHE A C 1
ATOM 690 O O . PHE A 1 85 ? -8.162 8.990 9.557 1.00 95.50 85 PHE A O 1
ATOM 697 N N . GLY A 1 86 ? -8.480 9.297 7.360 1.00 92.06 86 GLY A N 1
ATOM 698 C CA . GLY A 1 86 ? -8.605 10.755 7.430 1.00 92.06 86 GLY A CA 1
ATOM 699 C C . GLY A 1 86 ? -7.276 11.458 7.740 1.00 92.06 86 GLY A C 1
ATOM 700 O O . GLY A 1 86 ? -7.258 12.509 8.385 1.00 92.06 86 GLY A O 1
ATOM 701 N N . ILE A 1 87 ? -6.147 10.866 7.335 1.00 85.12 87 ILE A N 1
ATOM 702 C CA . ILE A 1 87 ? -4.795 11.356 7.626 1.00 85.12 87 ILE A CA 1
ATOM 703 C C . ILE A 1 87 ? -4.099 11.695 6.305 1.00 85.12 87 ILE A C 1
ATOM 705 O O . ILE A 1 87 ? -4.065 10.887 5.388 1.00 85.12 87 ILE A O 1
ATOM 709 N N . GLY A 1 88 ? -3.518 12.891 6.202 1.00 72.62 88 GLY A N 1
ATOM 710 C CA . GLY A 1 88 ? -2.573 13.213 5.127 1.00 72.62 88 GLY A CA 1
ATOM 711 C C . GLY A 1 88 ? -1.136 12.847 5.506 1.00 72.62 88 GLY A C 1
ATOM 712 O O . GLY A 1 88 ? -0.841 12.612 6.678 1.00 72.62 88 GLY A O 1
ATOM 713 N N . LEU A 1 89 ? -0.214 12.872 4.537 1.00 66.06 89 LEU A N 1
ATOM 714 C CA . LEU A 1 89 ? 1.222 12.749 4.817 1.00 66.06 89 LEU A CA 1
ATOM 715 C C . LEU A 1 89 ? 1.653 13.796 5.856 1.00 66.06 89 LEU A C 1
ATOM 717 O O . LEU A 1 89 ? 1.534 15.000 5.630 1.00 66.06 89 LEU A O 1
ATOM 721 N N . GLY A 1 90 ? 2.141 13.336 7.009 1.00 63.16 90 GLY A N 1
ATOM 722 C CA . GLY A 1 90 ? 2.460 14.194 8.148 1.00 63.16 90 GLY A CA 1
ATOM 723 C C . GLY A 1 90 ? 2.000 13.600 9.477 1.00 63.16 90 GLY A C 1
ATOM 724 O O . GLY A 1 90 ? 1.522 12.472 9.555 1.00 63.16 90 GLY A O 1
ATOM 725 N N . ARG A 1 91 ? 2.182 14.352 10.571 1.00 71.50 91 ARG A N 1
ATOM 726 C CA . ARG A 1 91 ? 1.824 13.921 11.943 1.00 71.50 91 ARG A CA 1
ATOM 727 C C . ARG A 1 91 ? 2.544 12.645 12.413 1.00 71.50 91 ARG A C 1
ATOM 729 O O . ARG A 1 91 ? 2.065 11.966 13.321 1.00 71.50 91 ARG A O 1
ATOM 736 N N . GLY A 1 92 ? 3.711 12.357 11.836 1.00 82.12 92 GLY A N 1
ATOM 737 C CA . GLY A 1 92 ? 4.570 11.221 12.182 1.00 82.12 92 GLY A CA 1
ATOM 738 C C . GLY A 1 92 ? 4.154 9.882 11.569 1.00 82.12 92 GLY A C 1
ATOM 739 O O . GLY A 1 92 ? 4.690 8.873 12.002 1.00 82.12 92 GLY A O 1
ATOM 740 N N . VAL A 1 93 ? 3.208 9.869 10.621 1.00 90.56 93 VAL A N 1
ATOM 741 C CA . VAL A 1 93 ? 2.896 8.685 9.805 1.00 90.56 93 VAL A CA 1
ATOM 742 C C . VAL A 1 93 ? 3.634 8.788 8.474 1.00 90.56 93 VAL A C 1
ATOM 744 O O . VAL A 1 93 ? 3.641 9.852 7.844 1.00 90.56 93 VAL A O 1
ATOM 747 N N . THR A 1 94 ? 4.253 7.691 8.048 1.00 92.38 94 THR A N 1
ATOM 748 C CA . THR A 1 94 ? 4.948 7.580 6.762 1.00 92.38 94 THR A CA 1
ATOM 749 C C . THR A 1 94 ? 4.270 6.563 5.847 1.00 92.38 94 THR A C 1
ATOM 751 O O . THR A 1 94 ? 3.565 5.674 6.308 1.00 92.38 94 THR A O 1
ATOM 754 N N . LEU A 1 95 ? 4.515 6.647 4.536 1.00 95.38 95 LEU A N 1
ATOM 755 C CA . LEU A 1 95 ? 4.017 5.644 3.581 1.00 95.38 95 LEU A CA 1
ATOM 756 C C . LEU A 1 95 ? 4.616 4.249 3.814 1.00 95.38 95 LEU A C 1
ATOM 758 O O . LEU A 1 95 ? 4.029 3.257 3.393 1.00 95.38 95 LEU A O 1
ATOM 762 N N . ARG A 1 96 ? 5.761 4.159 4.503 1.00 95.06 96 ARG A N 1
ATOM 763 C CA . ARG A 1 96 ? 6.371 2.884 4.906 1.00 95.06 96 ARG A CA 1
ATOM 764 C C . ARG A 1 96 ? 5.687 2.243 6.103 1.00 95.06 96 ARG A C 1
ATOM 766 O O . ARG A 1 96 ? 5.884 1.057 6.326 1.00 95.06 96 ARG A O 1
ATOM 773 N N . ASP A 1 97 ? 4.861 2.994 6.827 1.00 95.88 97 ASP A N 1
ATOM 774 C CA . ASP A 1 97 ? 4.039 2.451 7.910 1.00 95.88 97 ASP A CA 1
ATOM 775 C C . ASP A 1 97 ? 2.887 1.592 7.366 1.00 95.88 97 ASP A C 1
ATOM 777 O O . ASP A 1 97 ? 2.122 1.036 8.145 1.00 95.88 97 ASP A O 1
ATOM 781 N N . ILE A 1 98 ? 2.731 1.517 6.043 1.00 98.06 98 ILE A N 1
ATOM 782 C CA . ILE A 1 98 ? 1.726 0.730 5.338 1.00 98.06 98 ILE A CA 1
ATOM 783 C C . ILE A 1 98 ? 2.477 -0.175 4.375 1.00 98.06 98 ILE A C 1
ATOM 785 O O . ILE A 1 98 ? 3.038 0.314 3.403 1.00 98.06 98 ILE A O 1
ATOM 789 N N . GLU A 1 99 ? 2.492 -1.475 4.611 1.00 98.44 99 GLU A N 1
ATOM 790 C CA . GLU A 1 99 ? 3.142 -2.446 3.738 1.00 98.44 99 GLU A CA 1
ATOM 791 C C . GLU A 1 99 ? 2.091 -3.249 2.972 1.00 98.44 99 GLU A C 1
ATOM 793 O O . GLU A 1 99 ? 1.178 -3.819 3.570 1.00 98.44 99 GLU A O 1
ATOM 798 N N . VAL A 1 100 ? 2.206 -3.284 1.644 1.00 98.62 100 VAL A N 1
ATOM 799 C CA . VAL A 1 100 ? 1.262 -3.979 0.765 1.00 98.62 100 VAL A CA 1
ATOM 800 C C . VAL A 1 100 ? 1.811 -5.346 0.380 1.00 98.62 100 VAL A C 1
ATOM 802 O O . VAL A 1 100 ? 2.794 -5.458 -0.364 1.00 98.62 100 VAL A O 1
ATOM 805 N N . LYS A 1 101 ? 1.112 -6.388 0.823 1.00 97.81 101 LYS A N 1
ATOM 806 C CA . LYS A 1 101 ? 1.442 -7.793 0.576 1.00 97.81 101 LYS A CA 1
ATOM 807 C C . LYS A 1 101 ? 0.344 -8.474 -0.229 1.00 97.81 101 LYS A C 1
ATOM 809 O O . LYS A 1 101 ? -0.755 -7.941 -0.376 1.00 97.81 101 LYS A O 1
ATOM 814 N N . LEU A 1 102 ? 0.671 -9.634 -0.783 1.00 96.25 102 LEU A N 1
ATOM 815 C CA . LEU A 1 102 ? -0.265 -10.508 -1.480 1.00 96.25 102 LEU A CA 1
ATOM 816 C C . LEU A 1 102 ? -0.317 -11.838 -0.732 1.00 96.25 102 LEU A C 1
ATOM 818 O O . LEU A 1 102 ? 0.725 -12.315 -0.283 1.00 96.25 102 LEU A O 1
ATOM 822 N N . ASP A 1 103 ? -1.507 -12.412 -0.581 1.00 95.00 103 ASP A N 1
ATOM 823 C CA . ASP A 1 103 ? -1.637 -13.787 -0.098 1.00 95.00 103 ASP A CA 1
ATOM 824 C C . ASP A 1 103 ? -1.280 -14.807 -1.197 1.00 95.00 103 ASP A C 1
ATOM 826 O O . ASP A 1 103 ? -0.936 -14.447 -2.326 1.00 95.00 103 ASP A O 1
ATOM 830 N N . GLU A 1 104 ? -1.369 -16.096 -0.869 1.00 94.75 104 GLU A N 1
ATOM 831 C CA . GLU A 1 104 ? -1.068 -17.203 -1.790 1.00 94.75 104 GLU A CA 1
ATOM 832 C C . GLU A 1 104 ? -1.954 -17.209 -3.049 1.00 94.75 104 GLU A C 1
ATOM 834 O O . GLU A 1 104 ? -1.570 -17.769 -4.074 1.00 94.75 104 GLU A O 1
ATOM 839 N N . LEU A 1 105 ? -3.124 -16.564 -2.993 1.00 94.88 105 LEU A N 1
ATOM 840 C CA . LEU A 1 105 ? -4.067 -16.435 -4.104 1.00 94.88 105 LEU A CA 1
ATOM 841 C C . LEU A 1 105 ? -3.908 -15.104 -4.857 1.00 94.88 105 LEU A C 1
ATOM 843 O O . LEU A 1 105 ? -4.671 -14.819 -5.781 1.00 94.88 105 LEU A O 1
ATOM 847 N N . GLY A 1 106 ? -2.932 -14.275 -4.476 1.00 92.06 106 GLY A N 1
ATOM 848 C CA . GLY A 1 106 ? -2.670 -12.976 -5.086 1.00 92.06 106 GLY A CA 1
ATOM 849 C C . GLY A 1 106 ? -3.599 -11.856 -4.612 1.00 92.06 106 GLY A C 1
ATOM 850 O O . GLY A 1 106 ? -3.575 -10.764 -5.185 1.00 92.06 106 GLY A O 1
ATOM 851 N N . LYS A 1 107 ? -4.418 -12.077 -3.576 1.00 96.88 107 LYS A N 1
ATOM 852 C CA . LYS A 1 107 ? -5.279 -11.030 -3.018 1.00 96.88 107 LYS A CA 1
ATOM 853 C C . LYS A 1 107 ? -4.433 -10.055 -2.190 1.00 96.88 107 LYS A C 1
ATOM 855 O O . LYS A 1 107 ? -3.686 -10.490 -1.310 1.00 96.88 107 LYS A O 1
ATOM 860 N N . PRO A 1 108 ? -4.560 -8.734 -2.414 1.00 98.00 108 PRO A N 1
ATOM 861 C CA . PRO A 1 108 ? -3.816 -7.759 -1.637 1.00 98.00 108 PRO A CA 1
ATOM 862 C C . PRO A 1 108 ? -4.339 -7.642 -0.207 1.00 98.00 108 PRO A C 1
ATOM 864 O O . PRO A 1 108 ? -5.548 -7.598 0.035 1.00 98.00 108 PRO A O 1
ATOM 867 N N . TYR A 1 109 ? -3.408 -7.512 0.730 1.00 98.31 109 TYR A N 1
ATOM 868 C CA . TYR A 1 109 ? -3.669 -7.130 2.110 1.00 98.31 109 TYR A CA 1
ATOM 869 C C . TYR A 1 109 ? -2.602 -6.148 2.598 1.00 98.31 109 TYR A C 1
ATOM 871 O O . TYR A 1 109 ? -1.567 -5.948 1.957 1.00 98.31 109 TYR A O 1
ATOM 879 N N . VAL A 1 110 ? -2.889 -5.487 3.718 1.00 98.19 110 VAL A N 1
ATOM 880 C CA . VAL A 1 110 ? -2.020 -4.462 4.291 1.00 98.19 110 VAL A CA 1
ATOM 881 C C . VAL A 1 110 ? -1.596 -4.859 5.693 1.00 98.19 110 VAL A C 1
ATOM 883 O O . VAL A 1 110 ? -2.434 -5.204 6.525 1.00 98.19 110 VAL A O 1
ATOM 886 N N . GLU A 1 111 ? -0.305 -4.721 5.963 1.00 98.06 111 GLU A N 1
ATOM 887 C CA . GLU A 1 111 ? 0.234 -4.674 7.318 1.00 98.06 111 GLU A CA 1
ATOM 888 C C . GLU A 1 111 ? 0.558 -3.223 7.674 1.00 98.06 111 GLU A C 1
ATOM 890 O O . GLU A 1 111 ? 1.171 -2.502 6.884 1.00 98.06 111 GLU A O 1
ATOM 895 N N . ILE A 1 112 ? 0.111 -2.775 8.850 1.00 97.44 112 ILE A N 1
ATOM 896 C CA . ILE A 1 112 ? 0.404 -1.430 9.350 1.00 97.44 112 ILE A CA 1
ATOM 897 C C . ILE A 1 112 ? 1.391 -1.475 10.509 1.00 97.44 112 ILE A C 1
ATOM 899 O O . ILE A 1 112 ? 1.301 -2.316 11.405 1.00 97.44 112 ILE A O 1
ATOM 903 N N . HIS A 1 113 ? 2.293 -0.503 10.512 1.00 95.38 113 HIS A N 1
ATOM 904 C CA . HIS A 1 113 ? 3.405 -0.400 11.446 1.00 95.38 113 HIS A CA 1
ATOM 905 C C . HIS A 1 113 ? 3.418 0.970 12.135 1.00 95.38 113 HIS A C 1
ATOM 907 O O . HIS A 1 113 ? 2.652 1.879 11.796 1.00 95.38 113 HIS A O 1
ATOM 913 N N . GLY A 1 114 ? 4.295 1.116 13.130 1.00 93.81 114 GLY A N 1
ATOM 914 C CA . GLY A 1 114 ? 4.603 2.396 13.770 1.00 93.81 114 GLY A CA 1
ATOM 915 C C . GLY A 1 114 ? 3.373 3.188 14.229 1.00 93.81 114 GLY A C 1
ATOM 916 O O . GLY A 1 114 ? 2.422 2.649 14.797 1.00 93.81 114 GLY A O 1
ATOM 917 N N . ARG A 1 115 ? 3.380 4.496 13.954 1.00 92.56 115 ARG A N 1
ATOM 918 C CA . ARG A 1 115 ? 2.342 5.421 14.430 1.00 92.56 115 ARG A CA 1
ATOM 919 C C . ARG A 1 115 ? 0.968 5.159 13.809 1.00 92.56 115 ARG A C 1
ATOM 921 O O . ARG A 1 115 ? -0.045 5.517 14.412 1.00 92.56 115 ARG A O 1
ATOM 928 N N . LEU A 1 116 ? 0.903 4.575 12.613 1.00 95.19 116 LEU A N 1
ATOM 929 C CA . LEU A 1 116 ? -0.383 4.240 12.005 1.00 95.19 116 LEU A CA 1
ATOM 930 C C . LEU A 1 116 ? -1.072 3.097 12.755 1.00 95.19 116 LEU A C 1
ATOM 932 O O . LEU A 1 116 ? -2.278 3.176 12.986 1.00 95.19 116 LEU A O 1
ATOM 936 N N . LYS A 1 117 ? -0.306 2.097 13.206 1.00 96.25 117 LYS A N 1
ATOM 937 C CA . LYS A 1 117 ? -0.822 1.007 14.043 1.00 96.25 117 LYS A CA 1
ATOM 938 C C . LYS A 1 117 ? -1.430 1.528 15.347 1.00 96.25 117 LYS A C 1
ATOM 940 O O . LYS A 1 117 ? -2.586 1.238 15.633 1.00 96.25 117 LYS A O 1
ATOM 945 N N . GLU A 1 118 ? -0.716 2.400 16.062 1.00 94.38 118 GLU A N 1
ATOM 946 C CA . GLU A 1 118 ? -1.232 3.038 17.287 1.00 94.38 118 GLU A CA 1
ATOM 947 C C . GLU A 1 118 ? -2.540 3.811 17.044 1.00 94.38 118 GLU A C 1
ATOM 949 O O . GLU A 1 118 ? -3.419 3.882 17.903 1.00 94.38 118 GLU A O 1
ATOM 954 N N . LYS A 1 119 ? -2.668 4.448 15.874 1.00 92.81 119 LYS A N 1
ATOM 955 C CA . LYS A 1 119 ? -3.881 5.180 15.499 1.00 92.81 119 LYS A CA 1
ATOM 956 C C . LYS A 1 119 ? -5.042 4.247 15.193 1.00 92.81 119 LYS A C 1
ATOM 958 O O . LYS A 1 119 ? -6.153 4.576 15.590 1.00 92.81 119 LYS A O 1
ATOM 963 N N . ALA A 1 120 ? -4.785 3.125 14.523 1.00 95.31 120 ALA A N 1
ATOM 964 C CA . ALA A 1 120 ? -5.793 2.110 14.248 1.00 95.31 120 ALA A CA 1
ATOM 965 C C . ALA A 1 120 ? -6.364 1.520 15.541 1.00 95.31 120 ALA A C 1
ATOM 967 O O . ALA A 1 120 ? -7.580 1.459 15.697 1.00 95.31 120 ALA A O 1
ATOM 968 N N . GLU A 1 121 ? -5.500 1.200 16.505 1.00 95.31 121 GLU A N 1
ATOM 969 C CA . GLU A 1 121 ? -5.913 0.715 17.826 1.00 95.31 121 GLU A CA 1
ATOM 970 C C . GLU A 1 121 ? -6.785 1.753 18.554 1.00 95.31 121 GLU A C 1
ATOM 972 O O . GLU A 1 121 ? -7.872 1.433 19.033 1.00 95.31 121 GLU A O 1
ATOM 977 N N . LYS A 1 122 ? -6.371 3.029 18.563 1.00 93.69 122 LYS A N 1
ATOM 978 C CA . LYS A 1 122 ? -7.123 4.121 19.212 1.00 93.69 122 LYS A CA 1
ATOM 979 C C . LYS A 1 122 ? -8.470 4.429 18.555 1.00 93.69 122 LYS A C 1
ATOM 981 O O . LYS A 1 122 ? -9.376 4.887 19.243 1.00 93.69 122 LYS A O 1
ATOM 986 N N . SER A 1 123 ? -8.608 4.229 17.244 1.00 92.19 123 SER A N 1
ATOM 987 C CA . SER A 1 123 ? -9.871 4.445 16.525 1.00 92.19 123 SER A CA 1
ATOM 988 C C . SER A 1 123 ? -10.767 3.200 16.481 1.00 92.19 123 SER A C 1
ATOM 990 O O . SER A 1 123 ? -11.875 3.255 15.936 1.00 92.19 123 SER A O 1
ATOM 992 N N . GLY A 1 124 ? -10.322 2.084 17.068 1.00 94.50 124 GLY A N 1
ATOM 993 C CA . GLY A 1 124 ? -11.029 0.805 17.044 1.00 94.50 124 GLY A CA 1
ATOM 994 C C . GLY A 1 124 ? -11.061 0.163 15.657 1.00 94.50 124 GLY A C 1
ATOM 995 O O . GLY A 1 124 ? -11.965 -0.603 15.364 1.00 94.50 124 GLY A O 1
ATOM 996 N N . VAL A 1 125 ? -10.126 0.496 14.766 1.00 95.88 125 VAL A N 1
ATOM 997 C CA . VAL A 1 125 ? -10.018 -0.177 13.467 1.00 95.88 125 VAL A CA 1
ATOM 998 C C . VAL A 1 125 ? -9.448 -1.572 13.689 1.00 95.88 125 VAL A C 1
ATOM 1000 O O . VAL A 1 125 ? -8.322 -1.730 14.152 1.00 95.88 125 VAL A O 1
ATOM 1003 N N . THR A 1 126 ? -10.228 -2.585 13.326 1.00 95.00 126 THR A N 1
ATOM 1004 C CA . THR A 1 126 ? -9.870 -4.002 13.460 1.00 95.00 126 THR A CA 1
ATOM 1005 C C . THR A 1 126 ? -9.459 -4.631 12.135 1.00 95.00 126 THR A C 1
ATOM 1007 O O . THR A 1 126 ? -8.721 -5.615 12.134 1.00 95.00 126 THR A O 1
ATOM 1010 N N . ARG A 1 127 ? -9.914 -4.089 10.994 1.00 96.06 127 ARG A N 1
ATOM 1011 C CA . ARG A 1 127 ? -9.527 -4.574 9.660 1.00 96.06 127 ARG A CA 1
ATOM 1012 C C . ARG A 1 127 ? -9.366 -3.440 8.657 1.00 96.06 127 ARG A C 1
ATOM 1014 O O . ARG A 1 127 ? -10.070 -2.431 8.711 1.00 96.06 127 ARG A O 1
ATOM 1021 N N . ILE A 1 128 ? -8.462 -3.670 7.710 1.00 98.00 128 ILE A N 1
ATOM 1022 C CA . ILE A 1 128 ? -8.223 -2.831 6.537 1.00 98.00 128 ILE A CA 1
ATOM 1023 C C . ILE A 1 128 ? -8.430 -3.716 5.312 1.00 98.00 128 ILE A C 1
ATOM 1025 O O . ILE A 1 128 ? -7.663 -4.647 5.070 1.00 98.00 128 ILE A O 1
ATOM 1029 N N . ILE A 1 129 ? -9.486 -3.448 4.554 1.00 98.31 129 ILE A N 1
ATOM 1030 C CA . ILE A 1 129 ? -9.809 -4.171 3.325 1.00 98.31 129 ILE A CA 1
ATOM 1031 C C . ILE A 1 129 ? -9.342 -3.315 2.160 1.00 98.31 129 ILE A C 1
ATOM 1033 O O . ILE A 1 129 ? -9.722 -2.150 2.074 1.00 98.31 129 ILE A O 1
ATOM 1037 N N . VAL A 1 130 ? -8.544 -3.885 1.261 1.00 98.75 130 VAL A N 1
ATOM 1038 C CA . VAL A 1 130 ? -8.024 -3.171 0.093 1.00 98.75 130 VAL A CA 1
ATOM 1039 C C . VAL A 1 130 ? -8.320 -3.916 -1.196 1.00 98.75 130 VAL A C 1
ATOM 1041 O O . VAL A 1 130 ? -8.457 -5.138 -1.220 1.00 98.75 130 VAL A O 1
ATOM 1044 N N . SER A 1 131 ? -8.406 -3.159 -2.281 1.00 98.69 131 SER A N 1
ATOM 1045 C CA . SER A 1 131 ? -8.402 -3.678 -3.644 1.00 98.69 131 SER A CA 1
ATOM 1046 C C . SER A 1 131 ? -7.624 -2.709 -4.523 1.00 98.69 131 SER A C 1
ATOM 1048 O O . SER A 1 131 ? -7.665 -1.499 -4.296 1.00 98.69 131 SER A O 1
ATOM 1050 N N . MET A 1 132 ? -6.890 -3.234 -5.500 1.00 98.50 132 MET A N 1
ATOM 1051 C CA . MET A 1 132 ? -6.085 -2.441 -6.423 1.00 98.50 132 MET A CA 1
ATOM 1052 C C . MET A 1 132 ? -6.174 -3.009 -7.834 1.00 98.50 132 MET A C 1
ATOM 1054 O O . MET A 1 132 ? -6.355 -4.209 -8.026 1.00 98.50 132 MET A O 1
ATOM 1058 N N . SER A 1 133 ? -6.049 -2.136 -8.823 1.00 98.19 133 SER A N 1
ATOM 1059 C CA . SER A 1 133 ? -6.054 -2.494 -10.237 1.00 98.19 133 SER A CA 1
ATOM 1060 C C . SER A 1 133 ? -5.180 -1.518 -11.017 1.00 98.19 133 SER A C 1
ATOM 1062 O O . SER A 1 133 ? -4.865 -0.430 -10.534 1.00 98.19 133 SER A O 1
ATOM 1064 N N . HIS A 1 134 ? -4.786 -1.890 -12.227 1.00 97.00 134 HIS A N 1
ATOM 1065 C CA . HIS A 1 134 ? -4.112 -0.995 -13.156 1.00 97.00 134 HIS A CA 1
ATOM 1066 C C . HIS A 1 134 ? -4.558 -1.293 -14.587 1.00 97.00 134 HIS A C 1
ATOM 1068 O O . HIS A 1 134 ? -4.773 -2.443 -14.961 1.00 97.00 134 HIS A O 1
ATOM 1074 N N . SER A 1 135 ? -4.733 -0.242 -15.383 1.00 95.75 135 SER A N 1
ATOM 1075 C CA . SER A 1 135 ? -5.067 -0.326 -16.806 1.00 95.75 135 SER A CA 1
ATOM 1076 C C . SER A 1 135 ? -4.861 1.036 -17.471 1.00 95.75 135 SER A C 1
ATOM 1078 O O . SER A 1 135 ? -4.944 2.073 -16.814 1.00 95.75 135 SER A O 1
ATOM 1080 N N . GLY A 1 136 ? -4.578 1.046 -18.776 1.00 95.62 136 GLY A N 1
ATOM 1081 C CA . GLY A 1 136 ? -4.531 2.276 -19.577 1.00 95.62 136 GLY A CA 1
ATOM 1082 C C . GLY A 1 136 ? -3.527 3.333 -19.097 1.00 95.62 136 GLY A C 1
ATOM 1083 O O . GLY A 1 136 ? -3.782 4.520 -19.262 1.00 95.62 136 GLY A O 1
ATOM 1084 N N . GLY A 1 137 ? -2.418 2.926 -18.468 1.00 98.00 137 GLY A N 1
ATOM 1085 C CA . GLY A 1 137 ? -1.411 3.851 -17.926 1.00 98.00 137 GLY A CA 1
ATOM 1086 C C . GLY A 1 137 ? -1.726 4.410 -16.533 1.00 98.00 137 GLY A C 1
ATOM 1087 O O . GLY A 1 137 ? -0.970 5.240 -16.025 1.00 98.00 137 GLY A O 1
ATOM 1088 N N . TYR A 1 138 ? -2.787 3.926 -15.885 1.00 98.69 138 TYR A N 1
ATOM 1089 C CA . TYR A 1 138 ? -3.158 4.299 -14.523 1.00 98.69 138 TYR A CA 1
ATOM 1090 C C . TYR A 1 138 ? -3.181 3.095 -13.582 1.00 98.69 138 TYR A C 1
ATOM 1092 O O . TYR A 1 138 ? -3.473 1.972 -13.992 1.00 98.69 138 TYR A O 1
ATOM 1100 N N . ALA A 1 139 ? -2.920 3.351 -12.304 1.00 98.69 139 ALA A N 1
ATOM 1101 C CA . ALA A 1 139 ? -3.191 2.444 -11.199 1.00 98.69 139 ALA A CA 1
ATOM 1102 C C . ALA A 1 139 ? -4.224 3.078 -10.262 1.00 98.69 139 ALA A C 1
ATOM 1104 O O . ALA A 1 139 ? -4.220 4.292 -10.072 1.00 98.69 139 ALA A O 1
ATOM 1105 N N . ILE A 1 140 ? -5.101 2.264 -9.685 1.00 98.81 140 ILE A N 1
ATOM 1106 C CA . ILE A 1 140 ? -6.140 2.678 -8.743 1.00 98.81 140 ILE A CA 1
ATOM 1107 C C . ILE A 1 140 ? -6.1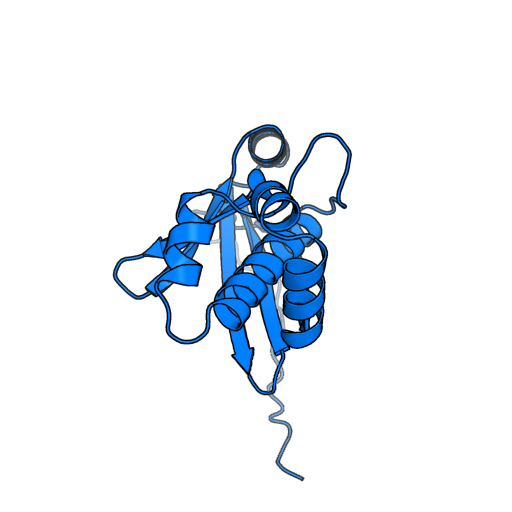45 1.740 -7.541 1.00 98.81 140 ILE A C 1
ATOM 1109 O O . ILE A 1 140 ? -5.893 0.542 -7.683 1.00 98.81 140 ILE A O 1
ATOM 1113 N N . ALA A 1 141 ? -6.478 2.267 -6.368 1.00 98.81 141 ALA A N 1
ATOM 1114 C CA . ALA A 1 141 ? -6.785 1.450 -5.206 1.00 98.81 141 ALA A CA 1
ATOM 1115 C C . ALA A 1 141 ? -7.919 2.036 -4.367 1.00 98.81 141 ALA A C 1
ATOM 1117 O O . ALA A 1 141 ? -8.136 3.248 -4.341 1.00 98.81 141 ALA A O 1
ATOM 1118 N N . VAL A 1 142 ? -8.606 1.154 -3.647 1.00 98.75 142 VAL A N 1
ATOM 1119 C CA . VAL A 1 142 ? -9.613 1.479 -2.636 1.00 98.75 142 VAL A CA 1
ATOM 1120 C C . VAL A 1 142 ? -9.240 0.814 -1.314 1.00 98.75 142 VAL A C 1
ATOM 1122 O O . VAL A 1 142 ? -8.696 -0.292 -1.308 1.00 98.75 142 VAL A O 1
ATOM 1125 N N . ALA A 1 143 ? -9.544 1.481 -0.204 1.00 98.62 143 ALA A N 1
ATOM 1126 C CA . ALA A 1 143 ? -9.375 0.973 1.150 1.00 98.62 143 ALA A CA 1
ATOM 1127 C C . ALA A 1 143 ? -10.636 1.226 1.986 1.00 98.62 143 ALA A C 1
ATOM 1129 O O . ALA A 1 143 ? -11.192 2.323 1.949 1.00 98.62 143 ALA A O 1
ATOM 1130 N N . ILE A 1 144 ? -11.059 0.231 2.764 1.00 98.19 144 ILE A N 1
ATOM 1131 C CA . ILE A 1 144 ? -12.159 0.314 3.731 1.00 98.19 144 ILE A CA 1
ATOM 1132 C C . ILE A 1 144 ? -11.616 -0.067 5.106 1.00 98.19 144 ILE A C 1
ATOM 1134 O O . ILE A 1 144 ? -10.985 -1.113 5.260 1.00 98.19 144 ILE A O 1
ATOM 1138 N N . LEU A 1 145 ? -11.884 0.772 6.103 1.00 97.75 145 LEU A N 1
ATOM 1139 C CA . LEU A 1 145 ? -11.587 0.489 7.504 1.00 97.75 145 LEU A CA 1
ATOM 1140 C C . LEU A 1 145 ? -12.844 -0.019 8.196 1.00 97.75 145 LEU A C 1
ATOM 1142 O O . LEU A 1 145 ? -13.906 0.593 8.065 1.00 97.75 145 LEU A O 1
ATOM 1146 N N . THR A 1 146 ? -12.713 -1.086 8.977 1.00 96.00 146 THR A N 1
ATOM 1147 C CA . THR A 1 146 ? -13.827 -1.634 9.757 1.00 96.00 146 THR A CA 1
ATOM 1148 C C . THR A 1 146 ? -13.447 -1.879 11.208 1.00 96.00 146 THR A C 1
ATOM 1150 O O . THR A 1 146 ? -12.279 -2.157 11.488 1.00 96.00 146 THR A O 1
ATOM 1153 N N . GLY A 1 147 ? -14.427 -1.864 12.110 1.00 89.31 147 GLY A N 1
ATOM 1154 C CA . GLY A 1 147 ? -14.307 -2.316 13.501 1.00 89.31 147 GLY A CA 1
ATOM 1155 C C . GLY A 1 147 ? -15.275 -1.605 14.424 1.00 89.31 147 GLY A C 1
ATOM 1156 O O . GLY A 1 147 ? -16.216 -0.978 13.895 1.00 89.31 147 GLY A O 1
#

Solvent-accessible surface area (backbone atoms only — not comparable to full-atom values): 8328 Å² total; per-residue (Å²): 143,82,81,86,81,86,72,92,77,83,84,77,89,80,80,93,76,84,92,71,75,68,39,78,72,26,61,18,67,28,75,36,53,25,67,61,52,42,57,53,37,71,75,52,37,66,68,50,48,68,58,45,42,48,71,68,49,49,52,55,23,69,73,45,98,60,32,49,60,51,49,29,23,47,50,14,39,38,50,0,44,33,43,18,71,73,43,68,94,47,98,76,43,57,46,52,28,43,42,72,46,62,51,100,86,64,52,57,42,67,49,64,34,72,59,50,35,59,48,31,61,74,70,47,46,74,45,68,50,52,51,68,49,70,59,97,62,31,13,30,12,38,20,38,29,25,60

Sequence (147 aa):
MSKIFNSFFSWRVGGFLLGLDVGIKGLGVDLMEIERLKRSVERRGRRLLEKIFTEEEIRYCFSMGDPYQHLAARFCVKEAVLKAFGIGLGRGVTLRDIEVKLDELGKPYVEIHGRLKEKAEKSGVTRIIVSMSHSGGYAIAVAILTG

Secondary structure (DSSP, 8-state):
-----------------SS----EEEEEEEEEEHHHHHHHHHHHTHHHHHHHS-HHHHHHHHTSSSHHHHHHHHHHHHHHHHHHTT--SBTTB-GGGEEEEE-TT--EEEEE-HHHHHHHHHHT--EEEEEEEEETTEEEEEEEEE-

Radius of gyration: 17.13 Å; Cα contacts (8 Å, |Δi|>4): 243; chains: 1; bounding box: 49×31×45 Å

pLDDT: mean 87.51, std 20.63, range [27.94, 98.81]

Nearest PDB structures (foldseek):
  5xuh-assembly1_C  TM=9.521E-01  e=5.006E-15  Escherichia coli K-12
  3qmn-assembly1_B  TM=9.611E-01  e=1.247E-13  Vibrio cholerae O1 biovar El Tor str. N16961
  5vbx-assembly1_C  TM=8.973E-01  e=6.468E-14  Escherichia coli K-12
  5cmo-assembly1_B  TM=9.325E-01  e=5.637E-13  Neisseria meningitidis FAM18
  7q5s-assembly1_D  TM=8.797E-01  e=1.160E-12  Thermochaetoides thermophila DSM 1495